Protein 2AJ6 (pdb70)

CATH classification: 3.40.630.30

Foldseek 3Di:
DQDWDALPPQVVLLVVLVVLQVVVQVVVPPHHDDPVSSVVSSCVSVQRVDDFKIKDFGDDPRDTAWIWIWGADPVQQIETSDTDGDPVPPPPCVSVVRLVVVQVVSVVPGPGYDDD

Sequence (116 aa):
HHRTLNKDEHHNNYIKQIANNIHETLLSQVESNYKCTKLSIALRYEICSSRLEHTNDKIYIYENEGQLIAFIWGHFSNEKSVNNIELLYVEPQFRKLGIATQLKIALEKWAKTNAKRISNT

Secondary structure (DSSP, 8-state):
---BPPTT-HHHHHHHHHHHHHHHHHT-SS----HHHHHHHH--HHHHHSSSEEEEEEEETTEEEEEEEEE--TTT--EEEEEEE-GGGTTSSHHHHHHHHHHHHHH---S-PPP-

Solvent-accessible surface area: 7254 Å² total

Structure (mmCIF, N/CA/C/O backbone):
data_2AJ6
#
_entry.id   2AJ6
#
_cell.length_a   40.058
_cell.length_b   74.856
_cell.length_c   90.716
_cell.angle_alpha   90.000
_cell.angle_beta   90.000
_cell.angle_gamma   90.000
#
_symmetry.space_group_name_H-M   'I 2 2 2'
#
loop_
_entity.id
_entity.type
_entity.pdbx_description
1 polymer 'hypothetical protein MW0638'
2 non-polymer 'SULFATE ION'
3 non-polymer 'UNKNOWN LIGAND'
4 water water
#
loop_
_atom_site.group_PDB
_atom_site.id
_atom_site.type_symbol
_atom_site.label_atom_id
_atom_site.label_alt_id
_atom_site.label_comp_id
_atom_site.label_asym_id
_atom_site.label_entity_id
_atom_site.label_seq_id
_atom_site.pdbx_PDB_ins_code
_atom_site.Cartn_x
_atom_site.Cartn_y
_atom_site.Cartn_z
_atom_site.occupancy
_atom_site.B_iso_or_equiv
_atom_site.auth_seq_id
_atom_site.auth_comp_id
_atom_site.auth_asym_id
_atom_site.auth_atom_id
_atom_site.pdbx_PDB_model_num
ATOM 1 N N . HIS A 1 11 ? 15.560 23.135 2.766 1.00 53.75 -1 HIS A N 1
ATOM 2 C CA . HIS A 1 11 ? 16.511 23.436 3.880 1.00 50.51 -1 HIS A CA 1
ATOM 3 C C . HIS A 1 11 ? 16.222 22.484 5.078 1.00 44.46 -1 HIS A C 1
ATO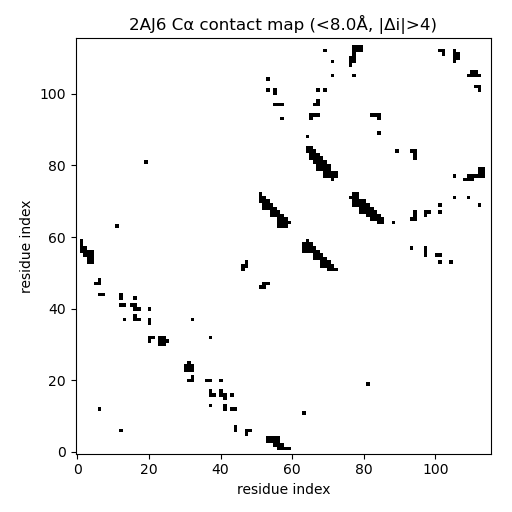M 4 O O . HIS A 1 11 ? 16.073 21.275 4.910 1.00 44.16 -1 HIS A O 1
ATOM 11 N N . HIS A 1 12 ? 16.141 23.043 6.272 1.00 35.05 0 HIS A N 1
ATOM 12 C CA . HIS A 1 12 ? 15.989 22.285 7.491 1.00 29.75 0 HIS A CA 1
ATOM 13 C C . HIS A 1 12 ? 14.639 21.648 7.674 1.00 26.84 0 HIS A C 1
ATOM 14 O O . HIS A 1 12 ? 14.560 20.659 8.409 1.00 29.80 0 HIS A O 1
ATOM 29 N N . ARG A 1 14 ? 11.374 19.804 6.236 1.00 30.21 2 ARG A N 1
ATOM 30 C CA . ARG A 1 14 ? 11.059 18.972 5.099 1.00 29.69 2 ARG A CA 1
ATOM 31 C C . ARG A 1 14 ? 10.122 17.853 5.463 1.00 30.71 2 ARG A C 1
ATOM 32 O O . ARG A 1 14 ? 9.931 17.512 6.612 1.00 27.26 2 ARG A O 1
ATOM 40 N N . THR A 1 15 ? 9.525 17.277 4.435 1.00 31.04 3 THR A N 1
ATOM 41 C CA . THR A 1 15 ? 8.685 16.100 4.586 1.00 29.90 3 THR A CA 1
ATOM 42 C C . THR A 1 15 ? 9.517 14.889 4.991 1.00 29.31 3 THR A C 1
ATOM 43 O O . THR A 1 15 ? 10.536 14.584 4.380 1.00 30.44 3 THR A O 1
ATOM 47 N N . LEU A 1 16 ? 9.029 14.172 5.980 1.00 29.19 4 LEU A N 1
ATOM 48 C CA . LEU A 1 16 ? 9.585 12.883 6.377 1.00 29.92 4 LEU A CA 1
ATOM 49 C C . LEU A 1 16 ? 9.039 11.778 5.467 1.00 29.03 4 LEU A C 1
ATOM 50 O O . LEU A 1 16 ? 7.822 11.671 5.266 1.00 33.52 4 LEU A O 1
ATOM 55 N N . ASN A 1 17 ? 9.959 10.952 4.952 1.00 31.39 5 ASN A N 1
ATOM 56 C CA . ASN A 1 17 ? 9.619 9.811 4.096 1.00 31.45 5 ASN A CA 1
ATOM 57 C C . ASN A 1 17 ? 9.533 8.509 4.872 1.00 31.20 5 ASN A C 1
ATOM 58 O O . ASN A 1 17 ? 10.194 8.357 5.905 1.00 30.73 5 ASN A O 1
ATOM 63 N N . LYS A 1 18 ? 8.726 7.563 4.363 1.00 31.31 6 LYS A N 1
ATOM 64 C CA . LYS A 1 18 ? 8.417 6.328 5.090 1.00 31.64 6 LYS A CA 1
ATOM 65 C C . LYS A 1 18 ? 9.614 5.412 5.313 1.00 32.16 6 LYS A C 1
ATOM 66 O O . LYS A 1 18 ? 9.559 4.526 6.168 1.00 34.32 6 LYS A O 1
ATOM 72 N N . ASP A 1 19 ? 10.685 5.608 4.542 1.00 29.90 7 ASP A N 1
ATOM 73 C CA . ASP A 1 19 ? 11.884 4.793 4.660 1.00 32.69 7 ASP A CA 1
ATOM 74 C C . ASP A 1 19 ? 12.895 5.328 5.668 1.00 30.45 7 ASP A C 1
ATOM 75 O O . ASP A 1 19 ? 13.914 4.696 5.900 1.00 31.39 7 ASP A O 1
ATOM 80 N N . GLU A 1 20 ? 12.595 6.447 6.318 1.00 30.91 8 GLU A N 1
ATOM 81 C CA . GLU A 1 20 ? 13.496 7.024 7.306 1.00 31.06 8 GLU A CA 1
ATOM 82 C C . GLU A 1 20 ? 13.290 6.401 8.683 1.00 30.90 8 GLU A C 1
ATOM 83 O O . GLU A 1 20 ? 12.835 7.047 9.620 1.00 30.77 8 GLU A O 1
ATOM 89 N N . HIS A 1 21 ? 13.731 5.159 8.798 1.00 31.88 9 HIS A N 1
ATOM 90 C CA A HIS A 1 21 ? 13.386 4.324 9.945 0.50 31.46 9 H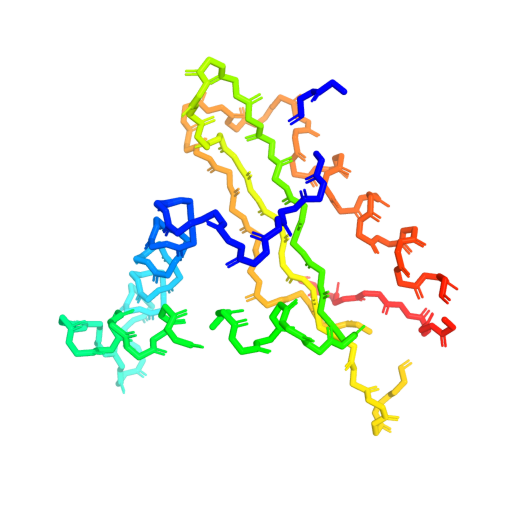IS A CA 1
ATOM 91 C CA B HIS A 1 21 ? 13.390 4.325 9.944 0.50 31.43 9 HIS A CA 1
ATOM 92 C C . HIS A 1 21 ? 13.913 4.837 11.290 1.00 30.61 9 HIS A C 1
ATOM 93 O O . HIS A 1 21 ? 13.193 4.790 12.285 1.00 30.83 9 HIS A O 1
ATOM 102 N N A ASN A 1 22 ? 15.148 5.342 11.317 0.50 30.49 10 ASN A N 1
ATOM 103 N N B ASN A 1 22 ? 15.133 5.369 11.344 0.50 30.20 10 ASN A N 1
ATOM 104 C CA A ASN A 1 22 ? 15.724 5.888 12.545 0.50 30.67 10 ASN A CA 1
ATOM 105 C CA B ASN A 1 22 ? 15.664 5.846 12.622 0.50 30.58 10 ASN A CA 1
ATOM 106 C C A ASN A 1 22 ? 14.862 7.037 13.069 0.50 29.32 10 ASN A C 1
ATOM 107 C C B ASN A 1 22 ? 14.964 7.119 13.121 0.50 29.19 10 ASN A C 1
ATOM 108 O O A ASN A 1 22 ? 14.410 7.004 14.209 0.50 29.28 10 ASN A O 1
ATOM 109 O O B ASN A 1 22 ? 14.752 7.278 14.320 0.50 29.94 10 ASN A O 1
ATOM 118 N N . TYR A 1 23 ? 14.586 8.020 12.216 1.00 29.10 11 TYR A N 1
ATOM 119 C CA . TYR A 1 23 ? 13.755 9.175 12.616 1.00 27.69 11 TYR A CA 1
ATOM 120 C C . TYR A 1 23 ? 12.362 8.743 13.061 1.00 26.71 11 TYR A C 1
ATOM 121 O O . TYR A 1 23 ? 11.823 9.273 14.068 1.00 30.95 11 TYR A O 1
ATOM 130 N N . ILE A 1 24 ? 11.794 7.762 12.356 1.00 28.61 12 ILE A N 1
ATOM 131 C CA . ILE A 1 24 ? 10.450 7.285 12.697 1.00 29.63 12 ILE A CA 1
ATOM 132 C C . ILE A 1 24 ? 10.457 6.594 14.063 1.00 30.21 12 ILE A C 1
ATOM 133 O O . ILE A 1 24 ? 9.537 6.816 14.844 1.00 29.01 12 ILE A O 1
ATOM 138 N N . LYS A 1 25 ? 11.490 5.790 14.327 1.00 29.81 13 LYS A N 1
ATOM 139 C CA . LYS A 1 25 ? 11.688 5.188 15.679 1.00 30.91 13 LYS A CA 1
ATOM 140 C C . LYS A 1 25 ? 11.774 6.241 16.770 1.00 29.80 13 LYS A C 1
ATOM 141 O O . LYS A 1 25 ? 11.195 6.084 17.871 1.00 27.79 13 LYS A O 1
ATOM 147 N N . GLN A 1 26 ? 12.523 7.315 16.505 1.00 28.96 14 GLN A N 1
ATOM 148 C CA . GLN A 1 26 ? 12.655 8.394 17.482 1.00 30.02 14 GLN A CA 1
ATOM 149 C C . GLN A 1 26 ? 11.311 9.067 17.778 1.00 25.16 14 GLN A C 1
ATOM 150 O O . GLN A 1 26 ? 10.992 9.360 18.923 1.00 28.15 14 GLN A O 1
ATOM 156 N N . ILE A 1 27 ? 10.567 9.326 16.733 1.00 27.61 15 ILE A N 1
ATOM 157 C CA . ILE A 1 27 ? 9.242 9.904 16.855 1.00 27.61 15 ILE A CA 1
ATOM 158 C C . ILE A 1 27 ? 8.298 8.984 17.638 1.00 29.47 15 ILE A C 1
ATOM 159 O O . ILE A 1 27 ? 7.583 9.426 18.512 1.00 28.42 15 ILE A O 1
ATOM 164 N N . ALA A 1 28 ? 8.325 7.705 17.318 1.00 27.81 16 ALA A N 1
ATOM 165 C CA . ALA A 1 28 ? 7.517 6.712 18.032 1.00 30.17 16 ALA A CA 1
ATOM 166 C C . ALA A 1 28 ? 7.811 6.727 19.522 1.00 28.05 16 ALA A C 1
ATOM 167 O O . ALA A 1 28 ? 6.911 6.701 20.358 1.00 29.19 16 ALA A O 1
ATOM 169 N N A ASN A 1 29 ? 9.089 6.756 19.857 0.50 28.36 17 ASN A N 1
ATOM 170 N N B ASN A 1 29 ? 9.101 6.715 19.846 0.50 28.76 17 ASN A N 1
ATOM 171 C CA A ASN A 1 29 ? 9.495 6.736 21.251 0.50 28.69 17 ASN A CA 1
ATOM 172 C CA B ASN A 1 29 ? 9.558 6.757 21.238 0.50 29.25 17 ASN A CA 1
ATOM 173 C C A ASN A 1 29 ? 9.046 8.003 21.980 0.50 28.82 17 ASN A C 1
ATOM 174 C C B ASN A 1 29 ? 9.018 7.991 21.950 0.50 29.10 17 ASN A C 1
ATOM 175 O O A ASN A 1 29 ? 8.559 7.942 23.106 0.50 29.03 17 ASN A O 1
ATOM 176 O O B ASN A 1 29 ? 8.435 7.891 23.023 0.50 29.37 17 ASN A O 1
ATOM 185 N N . ILE A 1 30 ? 9.198 9.162 21.336 1.00 29.08 18 ILE A N 1
ATOM 186 C CA . ILE A 1 30 ? 8.767 10.424 21.955 1.00 28.83 18 ILE A CA 1
ATOM 187 C C . ILE A 1 30 ? 7.252 10.439 22.137 1.00 27.99 18 ILE A C 1
ATOM 188 O O . ILE A 1 30 ? 6.748 10.838 23.197 1.00 29.41 18 ILE A O 1
ATOM 193 N N . HIS A 1 31 ? 6.524 10.006 21.123 1.00 28.33 19 HIS A N 1
ATOM 194 C CA . HIS A 1 31 ? 5.044 9.990 21.144 1.00 30.65 19 HIS A CA 1
ATOM 195 C C . HIS A 1 31 ? 4.522 9.138 22.315 1.00 29.02 19 HIS A C 1
ATOM 196 O O . HIS A 1 31 ? 3.725 9.610 23.158 1.00 28.46 19 HIS A O 1
ATOM 203 N N . GLU A 1 32 ? 5.040 7.922 22.413 1.00 28.51 20 GLU A N 1
ATOM 204 C CA . GLU A 1 32 ? 4.622 7.015 23.503 1.00 27.79 20 GLU A CA 1
ATOM 205 C C . GLU A 1 32 ? 5.013 7.540 24.881 1.00 26.82 20 GLU A C 1
ATOM 206 O O . GLU A 1 32 ? 4.262 7.418 25.862 1.00 28.69 20 GLU A O 1
ATOM 212 N N . THR A 1 33 ? 6.209 8.105 24.978 1.00 28.73 21 THR A N 1
ATOM 213 C CA . THR A 1 33 ? 6.643 8.723 26.217 1.00 27.85 21 THR A CA 1
ATOM 214 C C . THR A 1 33 ? 5.711 9.833 26.674 1.00 26.87 21 THR A C 1
ATOM 215 O O . THR A 1 33 ? 5.320 9.896 27.842 1.00 27.81 21 THR A O 1
ATOM 219 N N . LEU A 1 34 ? 5.394 10.747 25.765 1.00 27.93 22 LEU A N 1
ATOM 220 C CA . LEU A 1 34 ? 4.516 11.863 26.109 1.00 28.50 22 LEU A CA 1
ATOM 221 C C . LEU A 1 34 ? 3.141 11.405 26.550 1.00 27.35 22 LEU A C 1
ATOM 222 O O . LEU A 1 34 ? 2.607 11.950 27.516 1.00 26.92 22 LEU A O 1
ATOM 227 N N . LEU A 1 35 ? 2.589 10.366 25.902 1.00 27.82 23 LEU A N 1
ATOM 228 C CA . LEU A 1 35 ? 1.293 9.837 26.338 1.00 28.61 23 LEU A CA 1
ATOM 229 C C . LEU A 1 35 ? 1.381 9.265 27.754 1.00 27.38 23 LEU A C 1
ATOM 230 O O . LEU A 1 35 ? 0.512 9.499 28.607 1.00 27.59 23 LEU A O 1
ATOM 235 N N . SER A 1 36 ? 2.461 8.534 28.002 1.00 28.43 24 SER A N 1
ATOM 236 C CA . SER A 1 36 ? 2.674 7.886 29.296 1.00 27.43 24 SER A CA 1
ATOM 237 C C . SER A 1 36 ? 2.745 8.920 30.423 1.00 28.76 24 SER A C 1
ATOM 238 O O . SER A 1 36 ? 2.283 8.681 31.547 1.00 28.59 24 SER A O 1
ATOM 241 N N . GLN A 1 37 ? 3.391 10.043 30.111 1.00 27.05 25 GLN A N 1
ATOM 242 C CA . GLN A 1 37 ? 3.683 11.069 31.117 1.00 29.85 25 GLN A CA 1
ATOM 243 C C . GLN A 1 37 ? 2.454 11.776 31.668 1.00 28.12 25 GLN A C 1
ATOM 244 O O . GLN A 1 37 ? 2.522 12.345 32.791 1.00 28.73 25 GLN A O 1
ATOM 250 N N . VAL A 1 38 ? 1.303 11.718 30.980 1.00 28.60 26 VAL A N 1
ATOM 251 C CA . VAL A 1 38 ? 0.093 12.330 31.578 1.00 28.40 26 VAL A CA 1
ATOM 252 C C . VAL A 1 38 ? -0.551 11.445 32.632 1.00 27.70 26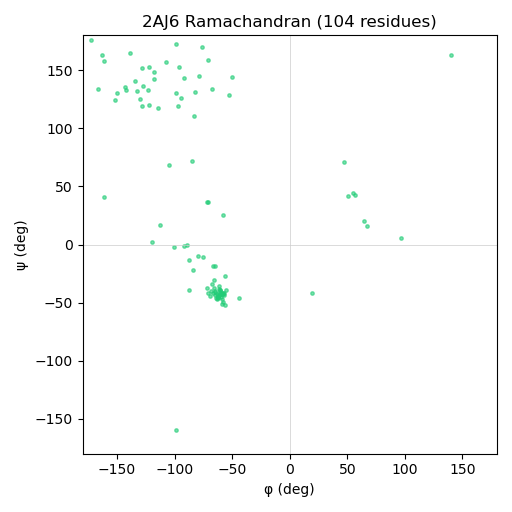 VAL A C 1
ATOM 253 O O . VAL A 1 38 ? -1.463 11.870 33.366 1.00 30.66 26 VAL A O 1
ATOM 257 N N . GLU A 1 39 ? -0.081 10.200 32.712 1.00 30.21 27 GLU A N 1
ATOM 258 C CA . GLU A 1 39 ? -0.526 9.244 33.735 1.00 31.02 27 GLU A CA 1
ATOM 259 C C . GLU A 1 39 ? -2.043 8.978 33.762 1.00 28.64 27 GLU A C 1
ATOM 260 O O . GLU A 1 39 ? -2.633 8.880 34.834 1.00 26.86 27 GLU A O 1
ATOM 266 N N . SER A 1 40 ? -2.650 8.823 32.581 1.00 27.61 28 SER A N 1
ATOM 267 C CA . SER A 1 40 ? -4.087 8.486 32.448 1.00 26.00 28 SER A CA 1
ATOM 268 C C . SER A 1 40 ? -4.286 7.019 32.054 1.00 28.22 28 SER A C 1
ATOM 269 O O . SER A 1 40 ? -4.718 6.725 30.921 1.00 28.68 28 SER A O 1
ATOM 272 N N . ASN A 1 41 ? -3.969 6.114 32.975 1.00 29.14 29 ASN A N 1
ATOM 273 C CA . ASN A 1 41 ? -4.177 4.674 32.784 1.00 29.28 29 ASN A CA 1
ATOM 274 C C . ASN A 1 41 ? -3.585 4.228 31.454 1.00 30.06 29 ASN A C 1
ATOM 275 O O . ASN A 1 41 ? -4.228 3.507 30.677 1.00 32.39 29 ASN A O 1
ATOM 277 N N . TYR A 1 42 ? -2.397 4.751 31.165 1.00 28.19 30 TYR A N 1
ATOM 278 C CA . TYR A 1 42 ? -1.665 4.439 29.931 1.00 26.98 30 TYR A CA 1
ATOM 279 C C . TYR A 1 42 ? -0.164 4.577 30.186 1.00 29.03 30 TYR A C 1
ATOM 280 O O . TYR A 1 42 ? 0.317 5.619 30.641 1.00 29.39 30 TYR A O 1
ATOM 289 N N . LYS A 1 43 ? 0.576 3.506 29.909 1.00 27.86 31 LYS A N 1
ATOM 290 C CA . LYS A 1 43 ? 2.008 3.469 30.123 1.00 29.33 31 LYS A CA 1
ATOM 291 C C . LYS A 1 43 ? 2.678 3.025 28.839 1.00 31.66 31 LYS A C 1
ATOM 292 O O . LYS A 1 43 ? 2.236 2.088 28.177 1.00 31.74 31 LYS A O 1
ATOM 295 N N . CYS A 1 44 ? 3.755 3.699 28.497 1.00 32.04 32 CYS A N 1
ATOM 296 C CA . CYS A 1 44 ? 4.533 3.266 27.374 1.00 33.36 32 CYS A CA 1
ATOM 297 C C . CYS A 1 44 ? 5.411 2.098 27.790 1.00 31.89 32 CYS A C 1
ATOM 298 O O . CYS A 1 44 ? 5.805 1.985 28.935 1.00 31.38 32 CYS A O 1
ATOM 302 N N . THR A 1 45 ? 5.581 1.192 26.837 1.00 29.92 33 THR A N 1
ATOM 303 C CA . THR A 1 45 ? 6.317 -0.036 26.938 1.00 27.80 33 THR A CA 1
ATOM 304 C C . THR A 1 45 ? 7.126 -0.283 25.660 1.00 27.99 33 THR A C 1
A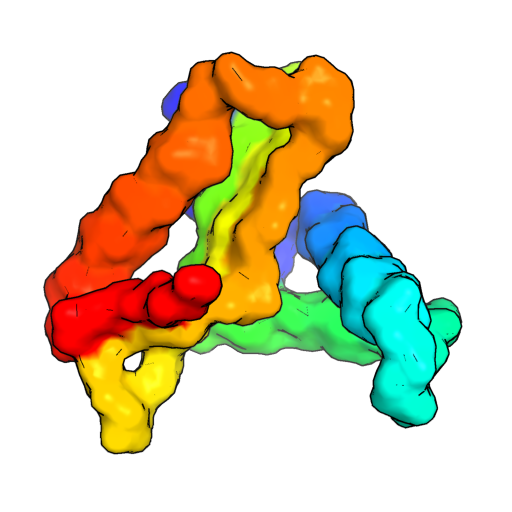TOM 305 O O . THR A 1 45 ? 6.922 0.372 24.623 1.00 27.20 33 THR A O 1
ATOM 309 N N . LYS A 1 46 ? 8.073 -1.206 25.739 1.00 27.03 34 LYS A N 1
ATOM 310 C CA . LYS A 1 46 ? 8.841 -1.549 24.542 1.00 26.01 34 LYS A CA 1
ATOM 311 C C . LYS A 1 46 ? 7.906 -2.004 23.405 1.00 26.98 34 LYS A C 1
ATOM 312 O O . LYS A 1 46 ? 8.057 -1.615 22.239 1.00 27.95 34 LYS A O 1
ATOM 315 N N . LEU A 1 47 ? 6.905 -2.807 23.759 1.00 24.78 35 LEU A N 1
ATOM 316 C CA . LEU A 1 47 ? 5.927 -3.264 22.790 1.00 25.17 35 LEU A CA 1
ATOM 317 C C . LEU A 1 47 ? 5.136 -2.069 22.214 1.00 23.79 35 LEU A C 1
ATOM 318 O O . LEU A 1 47 ? 4.968 -1.989 21.003 1.00 25.04 35 LEU A O 1
ATOM 323 N N . SER A 1 48 ? 4.656 -1.150 23.059 1.00 23.95 36 SER A N 1
ATOM 324 C CA . SER A 1 48 ? 3.858 -0.014 22.561 1.00 23.26 36 SER A CA 1
ATOM 325 C C . SER A 1 48 ? 4.686 0.826 21.626 1.00 24.48 36 SER A C 1
ATOM 326 O O . SER A 1 48 ? 4.174 1.306 20.644 1.00 26.80 36 SER A O 1
ATOM 329 N N . ILE A 1 49 ? 5.983 0.954 21.914 1.00 23.24 37 ILE A N 1
ATOM 330 C CA . ILE A 1 49 ? 6.864 1.781 21.070 1.00 24.65 37 ILE A CA 1
ATOM 331 C C . ILE A 1 49 ? 7.075 1.075 19.712 1.00 27.62 37 ILE A C 1
ATOM 332 O O . ILE A 1 49 ? 7.043 1.737 18.642 1.00 27.77 37 ILE A O 1
ATOM 337 N N . ALA A 1 50 ? 7.274 -0.249 19.741 1.00 26.67 38 ALA A N 1
ATOM 338 C CA . ALA A 1 50 ? 7.448 -1.040 18.497 1.00 27.24 38 ALA A CA 1
ATOM 339 C C . ALA A 1 50 ? 6.192 -0.939 17.608 1.00 28.46 38 ALA A C 1
ATOM 340 O O . ALA A 1 50 ? 6.282 -0.792 16.367 1.00 30.47 38 ALA A O 1
ATOM 342 N N . LEU A 1 51 ? 5.027 -1.038 18.236 1.00 28.07 39 LEU A N 1
ATOM 343 C CA . LEU A 1 51 ? 3.754 -0.958 17.518 1.00 28.76 39 LEU A CA 1
ATOM 344 C C . LEU A 1 51 ? 3.518 0.451 16.965 1.00 28.72 39 LEU A C 1
ATOM 345 O O . LEU A 1 51 ? 3.007 0.606 15.842 1.00 29.87 39 LEU A O 1
ATOM 350 N N . ARG A 1 52 ? 3.870 1.469 17.760 1.00 25.70 40 ARG A N 1
ATOM 351 C CA . ARG A 1 52 ? 3.791 2.851 17.286 1.00 27.58 40 ARG A CA 1
ATOM 352 C C . ARG A 1 52 ? 4.675 3.062 16.058 1.00 30.18 40 ARG A C 1
ATOM 353 O O . ARG A 1 52 ? 4.277 3.745 15.119 1.00 30.31 40 ARG A O 1
ATOM 361 N N . TYR A 1 53 ? 5.885 2.507 16.059 1.00 28.59 41 TYR A N 1
ATOM 362 C CA . TYR A 1 53 ? 6.763 2.584 14.901 1.00 30.25 41 TYR A CA 1
ATOM 363 C C . TYR A 1 53 ? 6.072 2.023 13.644 1.00 29.81 41 TYR A C 1
ATOM 364 O O . TYR A 1 53 ? 6.062 2.680 12.578 1.00 30.45 41 TYR A O 1
ATOM 373 N N . GLU A 1 54 ? 5.541 0.806 13.744 1.00 28.93 42 GLU A N 1
ATOM 374 C CA . GLU A 1 54 ? 4.787 0.207 12.616 1.00 31.17 42 GLU A CA 1
ATOM 375 C C . GLU A 1 54 ? 3.591 1.051 12.171 1.00 30.56 42 GLU A C 1
ATOM 376 O O . GLU A 1 54 ? 3.311 1.168 10.980 1.00 29.65 42 GLU A O 1
ATOM 390 N N . ILE A 1 56 ? 3.136 4.354 12.495 1.00 29.11 44 ILE A N 1
ATOM 391 C CA . ILE A 1 56 ? 3.599 5.556 11.780 1.00 29.68 44 ILE A CA 1
ATOM 392 C C . ILE A 1 56 ? 4.087 5.195 10.380 1.00 29.48 44 ILE A C 1
ATOM 393 O O . ILE A 1 56 ? 3.774 5.898 9.367 1.00 28.99 44 ILE A O 1
ATOM 398 N N . CYS A 1 57 ? 4.825 4.094 10.254 1.00 28.04 45 CYS A N 1
ATOM 399 C CA . CYS A 1 57 ? 5.224 3.662 8.917 1.00 29.54 45 CYS A CA 1
ATOM 400 C C . CYS A 1 57 ? 4.007 3.421 8.031 1.00 29.15 45 CYS A C 1
ATOM 401 O O . CYS A 1 57 ? 4.004 3.822 6.861 1.00 30.66 45 CYS A O 1
ATOM 404 N N . SER A 1 58 ? 2.971 2.783 8.579 1.00 28.34 46 SER A N 1
ATOM 405 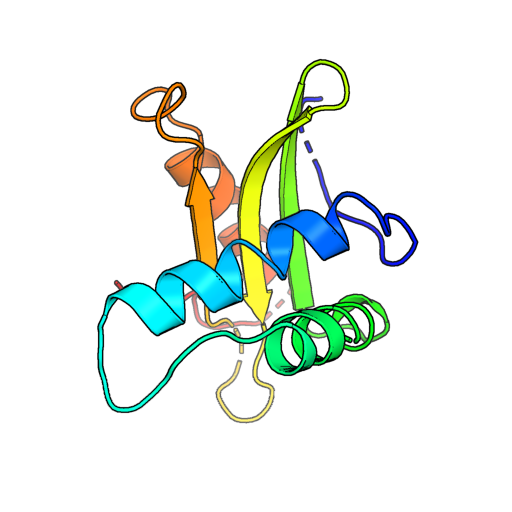C CA A SER A 1 58 ? 1.734 2.500 7.841 0.50 29.79 46 SER A CA 1
ATOM 406 C CA B SER A 1 58 ? 1.750 2.506 7.819 0.50 29.00 46 SER A CA 1
ATOM 407 C C . SER A 1 58 ? 1.046 3.805 7.419 1.00 28.46 46 SER A C 1
ATOM 408 O O . SER A 1 58 ? 0.589 3.941 6.293 1.00 30.06 46 SER A O 1
ATOM 413 N N . ARG A 1 59 ? 0.956 4.753 8.345 1.00 28.35 47 ARG A N 1
ATOM 414 C CA . ARG A 1 59 ? 0.352 6.068 8.027 1.00 27.00 47 ARG A CA 1
ATOM 415 C C . ARG A 1 59 ? 1.116 6.728 6.855 1.00 29.19 47 ARG A C 1
ATOM 416 O O . ARG A 1 59 ? 0.517 7.323 5.951 1.00 29.43 47 ARG A O 1
ATOM 424 N N . LEU A 1 60 ? 2.437 6.628 6.879 1.00 27.80 48 LEU A N 1
ATOM 425 C CA . LEU A 1 60 ? 3.261 7.308 5.868 1.00 29.81 48 LEU A CA 1
ATOM 426 C C . LEU A 1 60 ? 3.220 6.617 4.521 1.00 29.70 48 LEU A C 1
ATOM 427 O O . LEU A 1 60 ? 3.658 7.184 3.506 1.00 34.89 48 LEU A O 1
ATOM 432 N N . GLU A 1 61 ? 2.664 5.411 4.473 1.00 29.32 49 GLU A N 1
ATOM 433 C CA . GLU A 1 61 ? 2.497 4.696 3.214 1.00 33.22 49 GLU A CA 1
ATOM 434 C C . GLU A 1 61 ? 1.250 5.099 2.458 1.00 39.37 49 GLU A C 1
ATOM 435 O O . GLU A 1 61 ? 1.153 4.857 1.255 1.00 39.97 49 GLU A O 1
ATOM 441 N N . HIS A 1 62 ? 0.274 5.651 3.167 1.00 41.10 50 HIS A N 1
ATOM 442 C CA . HIS A 1 62 ? -0.995 6.008 2.542 1.00 41.10 50 HIS A CA 1
ATOM 443 C C . HIS A 1 62 ? -0.923 7.474 2.259 1.00 38.28 50 HIS A C 1
ATOM 444 O O . HIS A 1 62 ? 0.160 8.001 2.188 1.00 42.73 50 HIS A O 1
ATOM 451 N N . THR A 1 63 ? -2.044 8.171 2.080 1.00 38.34 51 THR A N 1
ATOM 452 C CA . THR A 1 63 ? -1.980 9.556 1.646 1.00 33.24 51 THR A CA 1
ATOM 453 C C . THR A 1 63 ? -2.614 10.574 2.656 1.00 32.22 51 THR A C 1
ATOM 454 O O . THR A 1 63 ? -2.605 11.774 2.459 1.00 33.85 51 THR A O 1
ATOM 458 N N . ASN A 1 64 ? -3.090 10.077 3.783 1.00 27.60 52 ASN A N 1
ATOM 459 C CA . ASN A 1 64 ? -3.802 10.926 4.719 1.00 27.00 52 ASN A CA 1
ATOM 460 C C . ASN A 1 64 ? -2.967 11.567 5.785 1.00 25.96 52 ASN A C 1
ATOM 461 O O . ASN A 1 64 ? -3.494 12.302 6.603 1.00 26.16 52 ASN A O 1
ATOM 466 N N . ASP A 1 65 ? -1.660 11.302 5.818 1.00 24.85 53 ASP A N 1
ATOM 467 C CA . ASP A 1 65 ? -0.808 11.800 6.885 1.00 27.32 53 ASP A CA 1
ATOM 468 C C . ASP A 1 65 ? 0.404 12.521 6.333 1.00 28.18 53 ASP A C 1
ATOM 469 O O . ASP A 1 65 ? 0.869 12.239 5.194 1.00 28.40 53 ASP A O 1
ATOM 474 N N . LYS A 1 66 ? 0.882 13.458 7.129 1.00 27.41 54 LYS A N 1
ATOM 475 C CA . LYS A 1 66 ? 2.050 14.232 6.801 1.00 26.04 54 LYS A CA 1
ATOM 476 C C . LYS A 1 66 ? 2.859 14.460 8.066 1.00 26.24 54 LYS A C 1
ATOM 477 O O . LYS A 1 66 ? 2.299 14.881 9.072 1.00 27.07 54 LYS A O 1
ATOM 483 N N . ILE A 1 67 ? 4.164 14.231 7.993 1.00 27.81 55 ILE A N 1
ATOM 484 C CA . ILE A 1 67 ? 5.081 14.607 9.059 1.00 29.07 55 ILE A CA 1
ATOM 485 C C . ILE A 1 67 ? 6.103 15.534 8.436 1.00 26.68 55 ILE A C 1
ATOM 486 O O . ILE A 1 67 ? 6.764 15.151 7.463 1.00 27.87 55 ILE A O 1
ATOM 491 N N . TYR A 1 68 ? 6.155 16.758 8.979 1.00 26.74 56 TYR A N 1
ATOM 492 C CA . TYR A 1 68 ? 7.214 17.676 8.687 1.00 27.11 56 TYR A CA 1
ATOM 493 C C . TYR A 1 68 ? 8.209 17.605 9.827 1.00 28.38 56 TYR A C 1
ATOM 494 O O . TYR A 1 68 ? 7.837 17.649 10.999 1.00 27.95 56 TYR A O 1
ATOM 503 N N . ILE A 1 69 ? 9.474 17.444 9.480 1.00 28.74 57 ILE A N 1
ATOM 504 C CA . ILE A 1 69 ? 10.532 17.531 10.457 1.00 28.60 57 ILE A CA 1
ATOM 505 C C . ILE A 1 69 ? 11.355 18.808 10.316 1.00 29.86 57 ILE A C 1
ATOM 506 O O . ILE A 1 69 ? 11.374 19.440 9.267 1.00 28.95 57 ILE A O 1
ATOM 511 N N . TYR A 1 70 ? 12.012 19.195 11.414 1.00 28.73 58 TYR A N 1
ATOM 512 C CA . TYR A 1 70 ? 13.061 20.174 11.377 1.00 29.39 58 TYR A CA 1
ATOM 513 C C . TYR A 1 70 ? 14.347 19.420 11.771 1.00 29.14 58 TYR A C 1
ATOM 514 O O . TYR A 1 70 ? 14.437 18.852 12.874 1.00 26.40 58 TYR A O 1
ATOM 523 N N . GLU A 1 71 ? 15.301 19.374 10.856 1.00 28.26 59 GLU A N 1
ATOM 524 C CA . GLU A 1 71 ? 16.535 18.648 11.094 1.00 31.70 59 GLU A CA 1
ATOM 525 C C . GLU A 1 71 ? 17.762 19.537 10.962 1.00 28.10 59 GLU A C 1
ATOM 526 O O . GLU A 1 71 ? 17.759 20.545 10.239 1.00 29.08 59 GLU A O 1
ATOM 532 N N . ASN A 1 72 ? 18.824 19.168 11.670 1.00 28.73 60 ASN A N 1
ATOM 533 C CA . ASN A 1 72 ? 20.107 19.812 11.513 1.00 29.34 60 ASN A CA 1
ATOM 534 C C . ASN A 1 72 ? 21.186 18.796 11.811 1.00 25.67 60 ASN A C 1
ATOM 535 O O . ASN A 1 72 ? 21.101 18.075 12.808 1.00 27.68 60 ASN A O 1
ATOM 540 N N . GLU A 1 73 ? 22.159 18.691 10.909 1.00 27.57 61 GLU A N 1
ATOM 541 C CA . GLU A 1 73 ? 23.341 17.853 11.142 1.00 28.48 61 GLU A CA 1
ATOM 542 C C . GLU A 1 73 ? 22.899 16.421 11.470 1.00 26.90 61 GLU A C 1
ATOM 543 O O . GLU A 1 73 ? 23.403 15.774 12.384 1.00 27.36 61 GLU A O 1
ATOM 549 N N . GLY A 1 74 ? 21.933 15.934 10.696 1.00 27.72 62 GLY A N 1
ATOM 550 C CA . GLY A 1 74 ? 21.446 14.571 10.837 1.00 29.03 62 GLY A CA 1
ATOM 551 C C . GLY A 1 74 ? 20.714 14.262 12.117 1.00 34.19 62 GLY A C 1
ATOM 552 O O . GLY A 1 74 ? 20.510 13.098 12.433 1.00 37.98 62 GLY A O 1
ATOM 553 N N . GLN A 1 75 ? 20.297 15.302 12.842 1.00 33.87 63 GLN A N 1
ATOM 554 C CA . GLN A 1 75 ? 19.573 15.152 14.086 1.00 34.23 63 GLN A CA 1
ATOM 555 C C . GLN A 1 75 ? 18.188 15.771 13.963 1.00 30.08 63 GLN A C 1
ATOM 556 O O . GLN A 1 75 ? 17.996 16.806 13.305 1.00 27.46 63 GLN A O 1
ATOM 562 N N . LEU A 1 76 ? 17.231 15.096 14.585 1.00 31.89 64 LEU A N 1
ATOM 563 C CA . LEU A 1 76 ? 15.857 15.504 14.594 1.00 31.20 64 LEU A CA 1
ATOM 564 C C . LEU A 1 76 ? 15.649 16.544 15.701 1.00 31.15 64 LEU A C 1
ATOM 565 O O . LEU A 1 76 ? 15.713 16.235 16.876 1.00 32.38 64 LEU A O 1
ATOM 570 N N . ILE A 1 77 ? 15.395 17.780 15.308 1.00 28.27 65 ILE A N 1
ATOM 571 C CA . ILE A 1 77 ? 15.219 18.899 16.246 1.00 28.94 65 ILE A CA 1
ATOM 572 C C . ILE A 1 77 ? 13.752 19.008 16.695 1.00 29.91 65 ILE A C 1
ATOM 573 O O . ILE A 1 77 ? 13.443 19.374 17.861 1.00 28.34 65 ILE A O 1
ATOM 578 N N . ALA A 1 78 ? 12.859 18.785 15.742 1.00 31.00 66 ALA A N 1
ATOM 579 C CA . ALA A 1 78 ? 11.450 19.009 15.957 1.00 28.63 66 ALA A CA 1
ATOM 580 C C . ALA A 1 78 ? 10.644 18.301 14.894 1.00 28.72 66 ALA A C 1
ATOM 581 O O . ALA A 1 78 ? 11.151 17.998 13.848 1.00 28.57 66 ALA A O 1
ATOM 583 N N . PHE A 1 79 ? 9.345 18.116 15.145 1.00 27.82 67 PHE A N 1
ATOM 584 C CA . PHE A 1 79 ? 8.455 17.566 14.117 1.00 27.77 67 PHE A CA 1
ATOM 585 C C . PHE A 1 79 ? 7.004 17.847 14.422 1.00 28.33 67 PHE A C 1
ATOM 586 O O . PHE A 1 79 ? 6.643 18.137 15.558 1.00 29.56 67 PHE A O 1
ATOM 594 N N . ILE A 1 80 ? 6.196 17.805 13.374 1.00 27.57 68 ILE A N 1
ATOM 595 C CA . ILE A 1 80 ? 4.766 17.886 13.514 1.00 26.03 68 ILE A CA 1
ATOM 596 C C . ILE A 1 80 ? 4.183 16.782 12.619 1.00 27.01 68 ILE A C 1
ATOM 597 O O . ILE A 1 80 ? 4.702 16.512 11.514 1.00 28.15 68 ILE A O 1
ATOM 602 N N . TRP A 1 81 ? 3.144 16.150 13.144 1.00 29.35 69 TRP A N 1
ATOM 603 C CA . TRP A 1 81 ? 2.455 15.050 12.477 1.00 27.45 69 TRP A CA 1
ATOM 604 C C . TRP A 1 81 ? 0.969 15.327 12.434 1.00 28.44 69 TRP A C 1
ATOM 605 O O . TRP A 1 81 ? 0.273 15.499 13.476 1.00 28.98 69 TRP A O 1
ATOM 616 N N . GLY A 1 82 ? 0.484 15.409 11.199 1.00 26.96 70 GLY A N 1
ATOM 617 C CA . GLY A 1 82 ? -0.933 15.670 10.944 1.00 25.60 70 GLY A CA 1
ATOM 618 C C . GLY A 1 82 ? -1.580 14.495 10.206 1.00 25.92 70 GLY A C 1
ATOM 619 O O . GLY A 1 82 ? -0.920 13.794 9.440 1.00 26.48 70 GLY A O 1
ATOM 620 N N . HIS A 1 83 ? -2.862 14.299 10.486 1.00 25.65 71 HIS A N 1
ATOM 621 C CA . HIS A 1 83 ? -3.676 13.257 9.863 1.00 26.50 71 HIS A CA 1
ATOM 622 C C . HIS A 1 83 ? -4.986 13.857 9.412 1.00 28.93 71 HIS A C 1
ATOM 623 O O . HIS A 1 83 ? -5.656 14.588 10.166 1.00 28.44 71 HIS A O 1
ATOM 630 N N . PHE A 1 84 ? -5.345 13.555 8.162 1.00 26.98 72 PHE A N 1
ATOM 631 C CA . PHE A 1 84 ? -6.538 14.016 7.578 1.00 26.47 72 PHE A CA 1
ATOM 632 C C . PHE A 1 84 ? -7.582 12.942 7.786 1.00 30.96 72 PHE A C 1
ATOM 633 O O . PHE A 1 84 ? -7.372 11.776 7.429 1.00 26.82 72 PHE A O 1
ATOM 641 N N . SER A 1 85 ? -8.709 13.348 8.365 1.00 30.02 73 SER A N 1
ATOM 642 C CA . SER A 1 85 ? -9.867 12.465 8.530 1.00 32.88 73 SER A CA 1
ATOM 643 C C . SER A 1 85 ? -10.868 12.691 7.396 1.00 33.07 73 SER A C 1
ATOM 644 O O . SER A 1 85 ? -11.411 13.795 7.212 1.00 30.37 73 SER A O 1
ATOM 647 N N . ASN A 1 86 ? -11.134 11.655 6.609 1.00 38.06 74 ASN A N 1
ATOM 648 C CA . ASN A 1 86 ? -12.096 11.806 5.512 1.00 40.94 74 ASN A CA 1
ATOM 649 C C . ASN A 1 86 ? -13.517 12.026 6.056 1.00 38.44 74 ASN A C 1
ATOM 650 O O . ASN A 1 86 ? -14.286 12.788 5.468 1.00 39.09 74 ASN A O 1
ATOM 655 N N . GLU A 1 87 ? -13.824 11.396 7.196 1.00 37.55 75 GLU A N 1
ATOM 656 C CA . GLU A 1 87 ? -15.146 11.550 7.862 1.00 37.99 75 GLU A CA 1
ATOM 657 C C . GLU A 1 87 ? -15.386 12.985 8.348 1.00 35.07 75 GLU A C 1
ATOM 658 O O . GLU A 1 87 ? -16.474 13.534 8.162 1.00 33.00 75 GLU A O 1
ATOM 660 N N . LYS A 1 88 ? -14.366 13.559 8.995 1.00 34.68 76 LYS A N 1
ATOM 661 C CA . LYS A 1 88 ? -14.437 14.906 9.541 1.00 32.76 76 LYS A CA 1
ATOM 662 C C . LYS A 1 88 ? -14.038 16.012 8.537 1.00 33.76 76 LYS A C 1
ATOM 663 O O . LYS A 1 88 ? -14.295 17.206 8.783 1.00 28.30 76 LYS A O 1
ATOM 667 N N . SER A 1 89 ? -13.426 15.625 7.409 1.00 32.18 77 SER A N 1
ATOM 668 C CA . SER A 1 89 ? -12.853 16.598 6.462 1.00 30.75 77 SER A CA 1
ATOM 669 C C . SER A 1 89 ? -11.997 17.660 7.159 1.00 29.30 77 SER A C 1
ATOM 670 O O . SER A 1 89 ? -12.157 18.833 6.927 1.00 30.44 77 SER A O 1
ATOM 681 N N . VAL A 1 91 ? -7.872 18.143 9.373 1.00 27.87 79 VAL A N 1
ATOM 682 C CA . VAL A 1 91 ? -6.622 17.612 9.835 1.00 26.98 79 VAL A CA 1
ATOM 683 C C . VAL A 1 91 ? -6.572 17.697 11.368 1.00 30.28 79 VAL A C 1
ATOM 684 O O . VAL A 1 91 ? -7.025 18.728 11.963 1.00 31.90 79 VAL A O 1
ATOM 688 N N A ASN A 1 92 ? -6.172 16.599 12.003 0.50 28.93 80 ASN A N 1
ATOM 689 N N B ASN A 1 92 ? -6.140 16.597 11.977 0.50 28.59 80 ASN A N 1
ATOM 690 C CA A ASN A 1 92 ? -5.847 16.630 13.429 0.50 30.31 80 ASN A CA 1
ATOM 691 C CA B ASN A 1 92 ? -5.854 16.531 13.404 0.50 29.83 80 ASN A CA 1
ATOM 692 C C A ASN A 1 92 ? -4.342 16.587 13.559 0.50 30.41 80 ASN A C 1
ATOM 693 C C B ASN A 1 92 ? -4.334 16.588 13.544 0.50 30.10 80 ASN A C 1
ATOM 694 O O A ASN A 1 92 ? -3.658 15.880 12.819 0.50 30.13 80 ASN A O 1
ATOM 695 O O B ASN A 1 92 ? -3.620 15.936 12.784 0.50 29.78 80 ASN A O 1
ATOM 704 N N . ILE A 1 93 ? -3.831 17.357 14.503 1.00 31.18 81 ILE A N 1
ATOM 705 C CA . ILE A 1 93 ? -2.409 17.299 14.828 1.00 29.76 81 ILE A CA 1
ATOM 706 C C . ILE A 1 93 ? -2.256 16.121 15.802 1.00 31.62 81 ILE A C 1
ATOM 707 O O . ILE A 1 93 ? -2.793 16.143 16.917 1.00 32.15 81 ILE A O 1
ATOM 712 N N . GLU A 1 94 ? -1.588 15.072 15.343 1.00 27.68 82 GLU A N 1
ATOM 713 C CA . GLU A 1 94 ? -1.324 13.867 16.137 1.00 29.65 82 GLU A CA 1
ATOM 714 C C . GLU A 1 94 ? -0.270 14.148 17.223 1.00 32.04 82 GLU A C 1
ATOM 715 O O . GLU A 1 94 ? -0.378 13.692 18.355 1.00 30.90 82 GLU A O 1
ATOM 721 N N . LEU A 1 95 ? 0.715 14.968 16.869 1.00 31.24 83 LEU A N 1
ATOM 722 C CA . LEU A 1 95 ? 1.850 15.257 17.711 1.00 33.26 83 LEU A CA 1
ATOM 723 C C . LEU A 1 95 ? 2.599 16.472 17.161 1.00 30.33 83 LEU A C 1
ATOM 724 O O . LEU A 1 95 ? 2.866 16.565 15.968 1.00 30.37 83 LEU A O 1
ATOM 729 N N . LEU A 1 96 ? 2.943 17.391 18.056 1.00 32.16 84 LEU A N 1
ATOM 730 C CA . LEU A 1 96 ? 3.859 18.468 17.740 1.00 31.98 84 LEU A CA 1
ATOM 731 C C . LEU A 1 96 ? 4.916 18.483 18.857 1.00 30.72 84 LEU A C 1
ATOM 732 O O . LEU A 1 96 ? 4.556 18.582 20.039 1.00 30.51 84 LEU A O 1
ATOM 737 N N . TYR A 1 97 ? 6.180 18.399 18.487 1.00 28.23 85 TYR A N 1
ATOM 738 C CA . TYR A 1 97 ? 7.258 18.365 19.474 1.00 29.36 85 TYR A CA 1
ATOM 739 C C . TYR A 1 97 ? 8.495 19.135 19.017 1.00 30.07 85 TYR A C 1
ATOM 740 O O . TYR A 1 97 ? 8.968 18.989 17.880 1.00 27.88 85 TYR A O 1
ATOM 749 N N . VAL A 1 98 ? 9.037 19.920 19.934 1.00 29.91 86 VAL A N 1
ATOM 750 C CA . VAL A 1 98 ? 10.319 20.572 19.717 1.00 29.04 86 VAL A CA 1
ATOM 751 C C . VAL A 1 98 ? 11.275 20.164 20.838 1.00 29.65 86 VAL A C 1
ATOM 752 O O . VAL A 1 98 ? 10.915 20.206 21.996 1.00 29.33 86 VAL A O 1
ATOM 756 N N . GLU A 1 99 ? 12.489 19.775 20.483 1.00 26.90 87 GLU A N 1
ATOM 757 C CA . GLU A 1 99 ? 13.510 19.456 21.496 1.00 27.01 87 GLU A CA 1
ATOM 758 C C . GLU A 1 99 ? 13.628 20.622 22.449 1.00 28.11 87 GLU A C 1
ATOM 759 O O . GLU A 1 99 ? 13.792 21.759 22.017 1.00 27.71 87 GLU A O 1
ATOM 765 N N . PRO A 1 100 ? 13.537 20.347 23.773 1.00 30.73 88 PRO A N 1
ATOM 766 C CA . PRO A 1 100 ? 13.617 21.436 24.747 1.00 28.82 88 PRO A CA 1
ATOM 767 C C . PRO A 1 100 ? 14.711 22.495 24.503 1.00 27.41 88 PRO A C 1
ATOM 768 O O . PRO A 1 100 ? 14.458 23.694 24.609 1.00 27.09 88 PRO A O 1
ATOM 772 N N . GLN A 1 101 ? 15.931 22.063 24.194 1.00 27.35 89 GLN A N 1
ATOM 773 C CA . GLN A 1 101 ? 17.058 22.995 23.986 1.00 27.91 89 GLN A CA 1
ATOM 774 C C . GLN A 1 101 ? 16.780 24.064 22.905 1.00 24.62 89 GLN A C 1
ATOM 775 O O . GLN A 1 101 ? 17.313 25.188 22.961 1.00 26.56 89 GLN A O 1
ATOM 781 N N . PHE A 1 102 ? 15.897 23.705 21.957 1.00 25.39 90 PHE A N 1
ATOM 782 C CA . PHE A 1 102 ? 15.669 24.500 20.750 1.00 25.35 90 PHE A CA 1
ATOM 783 C C . PHE A 1 102 ? 14.267 25.138 20.697 1.00 27.12 90 PHE A C 1
ATOM 784 O O . PHE A 1 102 ? 13.820 25.611 19.671 1.00 25.75 90 PHE A O 1
ATOM 792 N N . ARG A 1 103 ? 13.608 25.177 21.854 1.00 29.14 91 ARG A N 1
ATOM 793 C CA . ARG A 1 103 ? 12.339 25.904 21.992 1.00 30.08 91 ARG A CA 1
ATOM 794 C C . ARG A 1 103 ? 12.532 27.444 21.943 1.00 29.14 91 ARG A C 1
ATOM 795 O O . ARG A 1 103 ? 13.655 27.974 22.161 1.00 26.50 91 ARG A O 1
ATOM 803 N N . LYS A 1 104 ? 11.447 28.164 21.625 1.00 29.03 92 LYS A N 1
ATOM 804 C CA . LYS A 1 104 ? 11.392 29.631 21.499 1.00 28.52 92 LYS A CA 1
ATOM 805 C C . LYS A 1 104 ? 12.229 30.248 20.367 1.00 26.91 92 LYS A C 1
ATOM 806 O O . LYS A 1 104 ? 12.503 31.445 20.373 1.00 27.32 92 LYS A O 1
ATOM 812 N N . LEU A 1 105 ? 12.575 29.414 19.385 1.00 24.67 93 LEU A N 1
ATOM 813 C CA . LEU A 1 105 ? 13.255 29.855 18.172 1.00 24.98 93 LEU A CA 1
ATOM 814 C C . LEU A 1 105 ? 12.299 29.996 16.963 1.00 24.97 93 LEU A C 1
ATOM 815 O O . LEU A 1 105 ? 12.708 30.391 15.876 1.00 26.09 93 LEU A O 1
ATOM 820 N N . GLY A 1 106 ? 11.026 29.665 17.170 1.00 29.62 94 GLY A N 1
ATOM 821 C CA . GLY A 1 106 ? 10.025 29.822 16.119 1.00 29.82 94 GLY A CA 1
ATOM 822 C C . GLY A 1 106 ? 9.766 28.551 15.338 1.00 30.00 94 GLY A C 1
ATOM 823 O O . GLY A 1 106 ? 8.984 28.548 14.360 1.00 28.16 94 GLY A O 1
ATOM 824 N N . ILE A 1 107 ? 10.376 27.448 15.757 1.00 28.08 95 ILE A N 1
ATOM 825 C CA . ILE A 1 107 ? 10.257 26.207 14.971 1.00 27.51 95 ILE A CA 1
ATOM 826 C C . ILE A 1 107 ? 8.814 25.630 15.033 1.00 27.96 95 ILE A C 1
ATOM 827 O O . ILE A 1 107 ? 8.303 25.183 13.988 1.00 28.89 95 ILE A O 1
ATOM 832 N N . ALA A 1 108 ? 8.173 25.587 16.220 1.00 26.47 96 ALA A N 1
ATOM 833 C CA . ALA A 1 108 ? 6.796 25.051 16.280 1.00 29.33 96 ALA A CA 1
ATOM 834 C C . ALA A 1 108 ? 5.876 25.888 15.373 1.00 31.29 96 ALA A C 1
ATOM 835 O O . ALA A 1 108 ? 5.069 25.332 14.617 1.00 29.32 96 ALA A O 1
ATOM 837 N N . THR A 1 109 ? 6.025 27.208 15.414 1.00 30.02 97 THR A N 1
ATOM 838 C CA . THR A 1 109 ? 5.212 28.088 14.581 1.00 31.90 97 THR A CA 1
ATOM 839 C C . THR A 1 109 ? 5.389 27.782 13.098 1.00 31.15 97 THR A C 1
ATOM 840 O O . THR A 1 109 ? 4.405 27.663 12.326 1.00 30.58 97 THR A O 1
ATOM 844 N N . GLN A 1 110 ? 6.646 27.651 12.693 1.00 28.88 98 GLN A N 1
ATOM 845 C CA . GLN A 1 110 ? 6.992 27.274 11.318 1.00 30.31 98 GLN A CA 1
ATOM 846 C C . GLN A 1 110 ? 6.386 25.916 10.913 1.00 26.51 98 GLN A C 1
ATOM 847 O O . GLN A 1 110 ? 5.850 25.754 9.799 1.00 28.29 98 GLN A O 1
ATOM 853 N N . LEU A 1 111 ? 6.453 24.947 11.814 1.00 26.73 99 LEU A N 1
ATOM 854 C CA . LEU A 1 111 ? 5.919 23.618 11.559 1.00 28.25 99 LEU A CA 1
ATOM 855 C C . LEU A 1 111 ? 4.396 23.677 11.394 1.00 27.41 99 LEU A C 1
ATOM 856 O O . LEU A 1 111 ? 3.838 23.029 10.484 1.00 27.81 99 LEU A O 1
ATOM 861 N N . LYS A 1 112 ? 3.730 24.433 12.260 1.00 28.73 100 LYS A N 1
ATOM 862 C CA . LYS A 1 112 ? 2.250 24.589 12.164 1.00 27.75 100 LYS A CA 1
ATOM 863 C C . LYS A 1 112 ? 1.842 25.239 10.838 1.00 29.29 100 LYS A C 1
ATOM 864 O O . LYS A 1 112 ? 0.871 24.824 10.188 1.00 27.92 100 LYS A O 1
ATOM 870 N N . ILE A 1 113 ? 2.596 26.248 10.423 1.00 28.56 101 ILE A N 1
ATOM 871 C CA . ILE A 1 113 ? 2.296 26.948 9.190 1.00 28.56 101 ILE A CA 1
ATOM 872 C C . ILE A 1 113 ? 2.415 25.951 8.029 1.00 26.96 101 ILE A C 1
ATOM 873 O O . ILE A 1 113 ? 1.578 25.913 7.130 1.00 27.00 101 ILE A O 1
ATOM 878 N N . ALA A 1 114 ? 3.498 25.179 8.032 1.00 26.99 102 ALA A N 1
ATOM 879 C CA . ALA A 1 114 ? 3.695 24.188 6.990 1.00 27.33 102 ALA A CA 1
ATOM 880 C C . ALA A 1 114 ? 2.547 23.168 6.972 1.00 27.78 102 ALA A C 1
ATOM 881 O O . ALA A 1 114 ? 1.985 22.843 5.893 1.00 26.90 102 ALA A O 1
ATOM 883 N N . LEU A 1 115 ? 2.149 22.684 8.150 1.00 27.66 103 LEU A N 1
ATOM 884 C CA . LEU A 1 115 ? 1.089 21.675 8.204 1.00 27.30 103 LEU A CA 1
ATOM 885 C C . LEU A 1 115 ? -0.232 22.258 7.719 1.00 24.47 103 LEU A C 1
ATOM 886 O O . LEU A 1 115 ? -0.962 21.585 6.970 1.00 26.29 103 LEU A O 1
ATOM 891 N N . GLU A 1 116 ? -0.512 23.521 8.035 1.00 25.35 104 GLU A N 1
ATOM 892 C CA . GLU A 1 116 ? -1.737 24.159 7.602 1.00 24.52 104 GLU A CA 1
ATOM 893 C C . GLU A 1 116 ? -1.752 24.291 6.073 1.00 25.84 104 GLU A C 1
ATOM 894 O O . GLU A 1 116 ? -2.788 24.095 5.431 1.00 26.18 104 GLU A O 1
ATOM 900 N N . LYS A 1 117 ? -0.609 24.637 5.484 1.00 26.41 105 LYS A N 1
ATOM 901 C CA . LYS A 1 117 ? -0.552 24.665 4.012 1.00 25.80 105 LYS A CA 1
ATOM 902 C C . LYS A 1 117 ? -0.856 23.294 3.414 1.00 24.29 105 LYS A C 1
ATOM 903 O O . LYS A 1 117 ? -1.528 23.184 2.396 1.00 23.56 105 LYS A O 1
ATOM 909 N N . TRP A 1 118 ? -0.335 22.244 4.031 1.00 24.50 106 TRP A N 1
ATOM 910 C CA . TRP A 1 118 ? -0.623 20.868 3.599 1.00 23.24 106 TRP A CA 1
ATOM 911 C C . TRP A 1 118 ? -2.122 20.575 3.744 1.00 22.80 106 TRP A C 1
ATOM 912 O O . TRP A 1 118 ? -2.762 20.057 2.819 1.00 25.45 106 TRP A O 1
ATOM 923 N N . ALA A 1 119 ? -2.685 20.977 4.894 1.00 24.43 107 ALA A N 1
ATOM 924 C CA . ALA A 1 119 ? -4.120 20.770 5.120 1.00 23.79 107 ALA A CA 1
ATOM 925 C C . ALA A 1 119 ? -4.945 21.390 3.994 1.00 25.13 107 ALA A C 1
ATOM 926 O O . ALA A 1 119 ? -5.907 20.820 3.537 1.00 24.61 107 ALA A O 1
ATOM 928 N N . LYS A 1 120 ? -4.558 22.558 3.490 1.00 24.07 108 LYS A N 1
ATOM 929 C CA . LYS A 1 120 ? -5.295 23.191 2.412 1.00 25.81 108 LYS A CA 1
ATOM 930 C C . LYS A 1 120 ? -5.255 22.400 1.086 1.00 22.17 108 LYS A C 1
ATOM 931 O O . LYS A 1 120 ? -6.194 22.454 0.285 1.00 23.71 108 LYS A O 1
ATOM 937 N N . THR A 1 121 ? -4.151 21.684 0.862 1.00 25.25 109 THR A N 1
ATOM 938 C CA . THR A 1 121 ? -4.026 20.910 -0.375 1.00 25.95 109 THR A CA 1
ATOM 939 C C . THR A 1 121 ? -4.957 19.691 -0.349 1.00 25.73 109 THR A C 1
ATOM 940 O O . THR A 1 121 ? -5.240 19.096 -1.376 1.00 26.06 109 THR A O 1
ATOM 957 N N . ASN A 1 123 ? -7.932 19.924 1.038 1.00 35.57 111 ASN A N 1
ATOM 958 C CA . ASN A 1 123 ? -9.263 20.494 1.081 1.00 41.57 111 ASN A CA 1
ATOM 959 C C . ASN A 1 123 ? -9.835 20.244 2.493 1.00 43.96 111 ASN A C 1
ATOM 960 O O . ASN A 1 123 ? -11.001 19.886 2.684 1.00 46.51 111 ASN A O 1
ATOM 965 N N . ALA A 1 124 ? -8.973 20.419 3.484 1.00 45.48 112 ALA A N 1
ATOM 966 C CA . ALA A 1 124 ? -9.350 20.262 4.887 1.00 47.45 112 ALA A CA 1
ATOM 967 C C . ALA A 1 124 ? -9.782 21.619 5.385 1.00 51.48 112 ALA A C 1
ATOM 968 O O 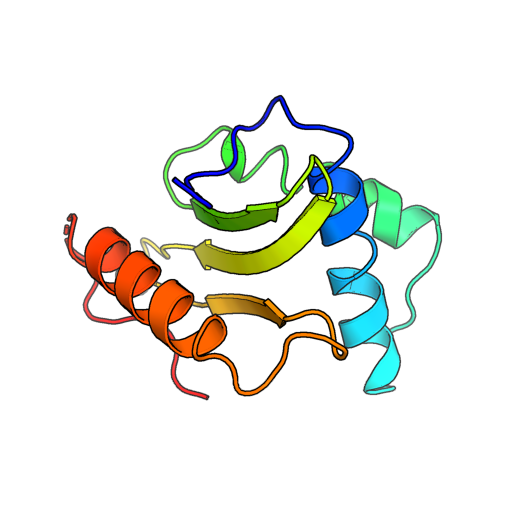. ALA A 1 124 ? -9.167 22.647 5.002 1.00 52.77 112 ALA A O 1
ATOM 970 N N . LYS A 1 125 ? -10.803 21.624 6.255 1.00 52.23 113 LYS A N 1
ATOM 971 C CA . LYS A 1 125 ? -11.341 22.865 6.850 1.00 54.23 113 LYS A CA 1
ATOM 972 C C . LYS A 1 125 ? -10.293 23.611 7.688 1.00 53.59 113 LYS A C 1
ATOM 973 O O . LYS A 1 125 ? -10.230 24.839 7.683 1.00 51.90 113 LYS A O 1
ATOM 979 N N . ARG A 1 126 ? -9.472 22.854 8.401 1.00 53.92 114 ARG A N 1
ATOM 980 C CA . ARG A 1 126 ? -8.508 23.427 9.335 1.00 54.05 114 ARG A CA 1
ATOM 981 C C . ARG A 1 126 ? -7.607 22.313 9.839 1.00 52.64 114 ARG A C 1
ATOM 982 O O . ARG A 1 126 ? -7.828 21.143 9.485 1.00 51.20 114 ARG A O 1
ATOM 990 N N . ILE A 1 127 ? -6.614 22.709 10.652 1.00 50.66 115 ILE A N 1
ATOM 991 C CA . ILE A 1 127 ? -5.842 21.817 11.532 1.00 49.63 115 ILE A CA 1
ATOM 992 C C . ILE A 1 127 ? -6.401 21.892 12.970 1.00 51.33 115 ILE A C 1
ATOM 993 O O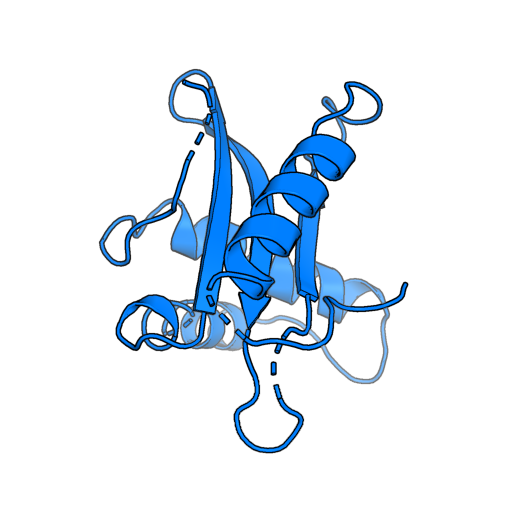 . ILE A 1 127 ? -7.262 22.747 13.297 1.00 50.33 115 ILE A O 1
ATOM 996 N N . SER A 1 128 ? -5.883 21.013 13.829 1.00 49.22 116 SER A N 1
ATOM 997 C CA . SER A 1 128 ? -6.273 20.962 15.256 1.00 50.17 116 SER A CA 1
ATOM 998 C C . SER A 1 128 ? -6.235 22.280 16.037 1.00 52.28 116 SER A C 1
ATOM 999 O O . SER A 1 128 ? -5.315 23.095 15.851 1.00 52.24 116 SER A O 1
ATOM 1002 N N . ASN A 1 129 ? -7.205 22.435 16.953 1.00 52.14 117 ASN A N 1
ATOM 1003 C CA . ASN A 1 129 ? -7.078 23.379 18.061 1.00 52.24 117 ASN A CA 1
ATOM 1004 C C . ASN A 1 129 ? -6.133 22.794 19.120 1.00 53.26 117 ASN A C 1
ATOM 1005 O O . ASN A 1 129 ? -5.769 21.613 19.075 1.00 51.09 117 ASN A O 1
ATOM 1010 N N . THR A 1 130 ? -5.771 23.643 20.085 1.00 54.96 118 THR A N 1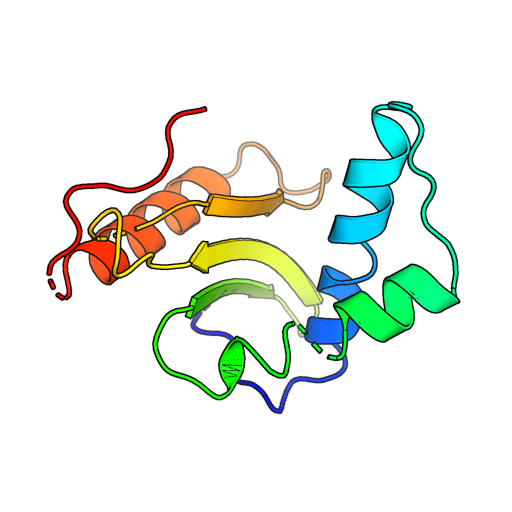
ATOM 1011 C CA . THR A 1 130 ? -4.919 23.254 21.215 1.00 54.51 118 THR A CA 1
ATOM 1012 C C . THR A 1 130 ? -5.217 24.160 22.409 1.00 52.35 118 THR A C 1
ATOM 1013 O O . THR A 1 130 ? -5.819 25.222 22.229 1.00 51.66 118 THR A O 1
#

Radius of gyration: 14.06 Å; Cα contacts (8 Å, |Δi|>4): 169; chains: 1; bounding box: 38×33×34 Å

Nearest PDB structures (foldseek):
  2aj6-assembly1_A  TM=1.009E+00  e=1.773E-21  Staphylococcus aureus subsp. aureus MW2
  3pp9-assembly2_C  TM=8.832E-01  e=9.157E-05  Bacillus anthracis str. Ames
  3pp9-assembly1_A-2  TM=8.862E-01  e=1.517E-04  Bacillus anthracis str. Ames
  2q7b-assembly1_A-2  TM=7.098E-01  e=1.256E-02  Streptococcus agalactiae 2603V/R
  2fl4-assembly1_A-2  TM=5.548E-01  e=1.517E-02  Enterococcus faecalis V583

B-factor: mean 33.59, std 8.45, range [18.26, 71.08]